Protein AF-Q5ZGK2-F1 (afdb_monomer_lite)

Sequence (71 aa):
VLKNEFKFLISFQNENVFDETGMPKERFSAKCLPNSPCSLEIQATKLEDSAVYFCASSLGQGKTFGSGTRL

Radius of gyration: 12.94 Å; chains: 1; bounding box: 42×23×36 Å

InterPro domains:
  IPR013106 Immunoglobulin V-set domain [PF07686] (9-71)
  IPR013783 Immunoglobulin-like fold [G3DSA:2.60.40.10] (2-71)
  IPR036179 Immunoglobulin-like domain superfamily [SSF48726] (4-71)
  IPR050413 T cell receptor beta variable [PTHR23268] (4-59)

Structure (mmCIF, N/CA/C/O backbone):
data_AF-Q5ZGK2-F1
#
_entry.id   AF-Q5ZGK2-F1
#
loop_
_atom_site.group_PDB
_atom_site.id
_atom_site.type_symbol
_atom_site.label_atom_id
_atom_site.label_alt_id
_atom_site.label_comp_id
_atom_site.label_asym_id
_atom_site.label_entity_id
_atom_site.label_seq_id
_atom_site.pdbx_PDB_ins_code
_atom_site.Cartn_x
_atom_site.Cartn_y
_atom_site.Cartn_z
_atom_site.occupancy
_atom_site.B_iso_or_equiv
_atom_site.auth_seq_id
_atom_site.auth_comp_id
_atom_site.auth_asym_id
_atom_site.auth_atom_id
_atom_site.pdbx_PDB_model_num
ATOM 1 N N . VAL A 1 1 ? -25.626 -1.982 0.353 1.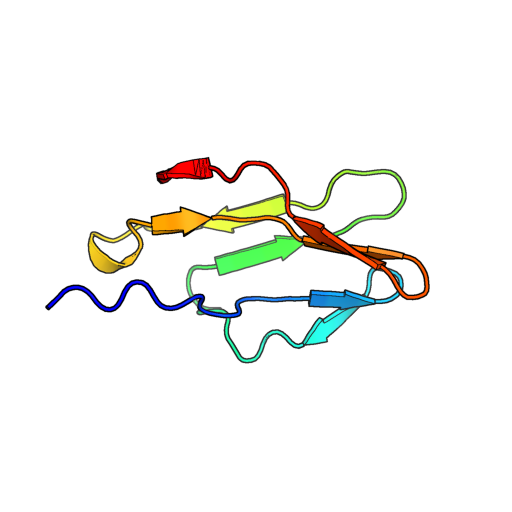00 41.09 1 VAL A N 1
ATOM 2 C CA . VAL A 1 1 ? -24.832 -2.396 -0.827 1.00 41.09 1 VAL A CA 1
ATOM 3 C C . VAL A 1 1 ? -23.377 -2.108 -0.504 1.00 41.09 1 VAL A C 1
ATOM 5 O O . VAL A 1 1 ? -23.046 -0.944 -0.322 1.00 41.09 1 VAL A O 1
ATOM 8 N N . LEU A 1 2 ? -22.548 -3.135 -0.305 1.00 54.12 2 LEU A N 1
ATOM 9 C CA . LEU A 1 2 ? -21.110 -2.957 -0.082 1.00 54.12 2 LEU A CA 1
ATOM 10 C C . LEU A 1 2 ? -20.499 -2.458 -1.397 1.00 54.12 2 LEU A C 1
ATOM 12 O O . LEU A 1 2 ? -20.529 -3.170 -2.400 1.00 54.12 2 LEU A O 1
ATOM 16 N N . LYS A 1 3 ? -20.029 -1.209 -1.421 1.00 57.00 3 LYS A N 1
ATOM 17 C CA . LYS A 1 3 ? -19.243 -0.685 -2.541 1.00 57.00 3 LYS A CA 1
ATOM 18 C C . LYS A 1 3 ? -17.887 -1.384 -2.516 1.00 57.00 3 LYS A C 1
ATOM 20 O O . LYS A 1 3 ? -17.002 -0.986 -1.768 1.00 57.00 3 LYS A O 1
ATOM 25 N N . ASN A 1 4 ? -17.734 -2.423 -3.329 1.00 66.00 4 ASN A N 1
ATOM 26 C CA . ASN A 1 4 ? -16.439 -3.043 -3.605 1.00 66.00 4 ASN A CA 1
ATOM 27 C C . ASN A 1 4 ? -15.685 -2.184 -4.630 1.00 66.00 4 ASN A C 1
ATOM 29 O O . ASN A 1 4 ? -15.474 -2.594 -5.769 1.00 66.00 4 ASN A O 1
ATOM 33 N N . GLU A 1 5 ? -15.353 -0.954 -4.245 1.00 83.31 5 GLU A N 1
ATOM 34 C CA . GLU A 1 5 ? -14.564 -0.034 -5.062 1.00 83.31 5 GLU A CA 1
ATOM 35 C C . GLU A 1 5 ? -13.115 -0.043 -4.570 1.00 83.31 5 GLU A C 1
ATOM 37 O O . GLU A 1 5 ? -12.848 -0.002 -3.368 1.00 83.31 5 GLU A O 1
ATOM 42 N N . PHE A 1 6 ? -12.167 -0.090 -5.506 1.00 86.81 6 PHE A N 1
ATOM 43 C CA . PHE A 1 6 ? -10.763 0.113 -5.177 1.00 86.81 6 PHE A CA 1
ATOM 44 C C . PHE A 1 6 ? -10.567 1.536 -4.667 1.00 86.81 6 PHE A C 1
ATOM 46 O O . PHE A 1 6 ? -10.866 2.504 -5.367 1.00 86.81 6 PHE A O 1
ATOM 53 N N . LYS A 1 7 ? -10.018 1.655 -3.460 1.00 91.19 7 LYS A N 1
ATOM 54 C CA . LYS A 1 7 ? -9.605 2.935 -2.898 1.00 91.19 7 LYS A CA 1
ATOM 55 C C . LYS A 1 7 ? -8.094 3.066 -3.020 1.00 91.19 7 LYS A C 1
ATOM 57 O O . LYS A 1 7 ? -7.349 2.227 -2.520 1.00 91.19 7 LYS A O 1
ATOM 62 N N . PHE A 1 8 ? -7.652 4.120 -3.696 1.00 92.62 8 PHE A N 1
ATOM 63 C CA . PHE A 1 8 ? -6.241 4.479 -3.727 1.00 92.62 8 PHE A CA 1
ATOM 64 C C . PHE A 1 8 ? -5.779 4.920 -2.329 1.00 92.62 8 PHE A C 1
ATOM 66 O O . PHE A 1 8 ? -6.524 5.598 -1.623 1.00 92.62 8 PHE A O 1
ATOM 73 N N . LEU A 1 9 ? -4.564 4.526 -1.938 1.00 94.19 9 LEU A N 1
ATOM 74 C CA . LEU A 1 9 ? -3.946 4.899 -0.662 1.00 94.19 9 LEU A CA 1
ATOM 75 C C . LEU A 1 9 ? -2.715 5.769 -0.911 1.00 94.19 9 LEU A C 1
ATOM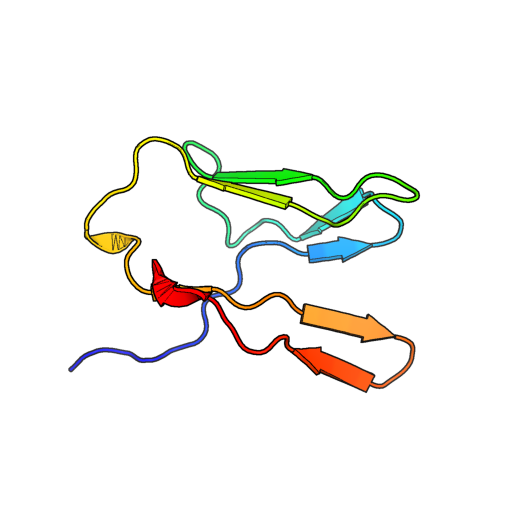 77 O O . LEU A 1 9 ? -2.746 6.971 -0.659 1.00 94.19 9 LEU A O 1
ATOM 81 N N . ILE A 1 10 ? -1.645 5.153 -1.414 1.00 95.69 10 ILE A N 1
ATOM 82 C CA . ILE A 1 10 ? -0.350 5.797 -1.614 1.00 95.69 10 ILE A CA 1
ATOM 83 C C . ILE A 1 10 ? 0.395 5.181 -2.803 1.00 95.69 10 ILE A C 1
ATOM 85 O O . ILE A 1 10 ? 0.215 4.005 -3.126 1.00 95.69 10 ILE A O 1
ATOM 89 N N . SER A 1 11 ? 1.251 5.976 -3.438 1.00 94.38 11 SER A N 1
ATOM 90 C CA . SER A 1 11 ? 2.199 5.560 -4.464 1.00 94.38 11 SER A CA 1
ATOM 91 C C . SER A 1 11 ? 3.564 6.201 -4.244 1.00 94.38 11 SER A C 1
ATOM 93 O O . SER A 1 11 ? 3.677 7.311 -3.715 1.00 94.38 11 SER A O 1
ATOM 95 N N . PHE A 1 12 ? 4.598 5.490 -4.682 1.00 93.44 12 PHE A N 1
ATOM 96 C CA . PHE A 1 12 ? 5.982 5.930 -4.609 1.00 93.44 12 PHE A CA 1
ATOM 97 C C . PHE A 1 12 ? 6.574 5.999 -6.017 1.00 93.44 12 PHE A C 1
ATOM 99 O O . PHE A 1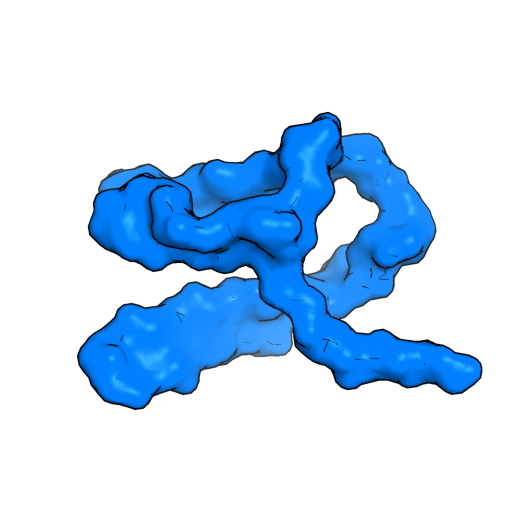 12 ? 6.292 5.137 -6.853 1.00 93.44 12 PHE A O 1
ATOM 106 N N . GLN A 1 13 ? 7.415 6.999 -6.268 1.00 91.12 13 GLN A N 1
ATOM 107 C CA . GLN A 1 13 ? 8.221 7.123 -7.478 1.00 91.12 13 GLN A CA 1
ATOM 108 C C . GLN A 1 13 ? 9.662 7.423 -7.071 1.00 91.12 13 GLN A C 1
ATOM 110 O O . GLN A 1 13 ? 9.906 8.405 -6.373 1.00 91.12 13 GLN A O 1
ATOM 115 N N . ASN A 1 14 ? 10.607 6.581 -7.505 1.00 87.75 14 ASN A N 1
ATOM 116 C CA . ASN A 1 14 ? 12.020 6.668 -7.109 1.00 87.75 14 ASN A CA 1
ATOM 117 C C . ASN A 1 14 ? 12.153 6.840 -5.587 1.00 87.75 14 ASN A C 1
ATOM 119 O O . ASN A 1 14 ? 12.649 7.860 -5.114 1.00 87.75 14 ASN A O 1
ATOM 123 N N . GLU A 1 15 ? 11.570 5.897 -4.834 1.00 88.19 15 GLU A N 1
ATOM 124 C CA . GLU A 1 15 ? 11.590 5.838 -3.361 1.00 88.19 15 GLU A CA 1
ATOM 125 C C . GLU A 1 15 ? 10.925 7.019 -2.623 1.00 88.19 15 GLU A C 1
ATOM 127 O O . GLU A 1 15 ? 10.768 6.984 -1.403 1.00 88.19 15 GLU A O 1
ATOM 132 N N . ASN A 1 16 ? 10.461 8.039 -3.343 1.00 91.00 16 ASN A N 1
ATOM 133 C CA . ASN A 1 16 ? 9.790 9.203 -2.788 1.00 91.00 16 ASN A CA 1
ATOM 134 C C . ASN A 1 16 ? 8.275 9.043 -2.880 1.00 91.00 16 ASN A C 1
ATOM 136 O O . ASN A 1 16 ? 7.758 8.430 -3.815 1.00 91.00 16 ASN A O 1
ATOM 140 N N . VAL A 1 17 ? 7.556 9.621 -1.919 1.00 93.88 17 VAL A N 1
ATOM 141 C CA . VAL A 1 17 ? 6.092 9.684 -1.971 1.00 93.88 17 VAL A CA 1
ATOM 142 C C . VAL A 1 17 ? 5.686 10.518 -3.184 1.00 93.88 17 VAL A C 1
ATOM 144 O O . VAL A 1 17 ? 6.038 11.692 -3.277 1.00 93.88 17 VAL A O 1
ATOM 147 N N . PHE A 1 18 ? 4.965 9.899 -4.116 1.00 94.06 18 PHE A N 1
ATOM 148 C CA . PHE A 1 18 ? 4.472 10.561 -5.324 1.00 94.06 18 PHE A CA 1
ATOM 149 C C . PHE A 1 18 ? 3.055 11.098 -5.118 1.00 94.06 18 PHE A C 1
ATOM 151 O O . PHE A 1 18 ? 2.767 12.252 -5.418 1.00 94.06 18 PHE A O 1
ATOM 158 N N . ASP A 1 19 ? 2.181 10.261 -4.561 1.00 94.50 19 ASP A N 1
ATOM 159 C CA . ASP A 1 19 ? 0.811 10.623 -4.209 1.00 94.50 19 ASP A CA 1
ATOM 160 C C . ASP A 1 19 ? 0.389 9.816 -2.986 1.00 94.50 19 ASP A C 1
ATOM 162 O O . ASP A 1 19 ? 0.492 8.593 -2.987 1.00 94.50 19 ASP A O 1
ATOM 166 N N . GLU A 1 20 ? -0.083 10.505 -1.955 1.00 94.88 20 GLU A N 1
ATOM 167 C CA . GLU A 1 20 ? -0.602 9.939 -0.707 1.00 94.88 20 GLU A CA 1
ATOM 168 C C . GLU A 1 20 ? -1.956 10.554 -0.315 1.00 94.88 20 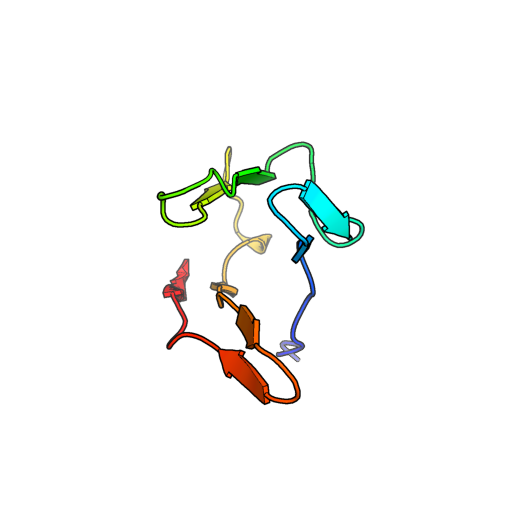GLU A C 1
ATOM 170 O O . GLU A 1 20 ? -2.382 10.472 0.838 1.00 94.88 20 GLU A O 1
ATOM 175 N N . THR A 1 21 ? -2.639 11.206 -1.261 1.00 93.38 21 THR A N 1
ATOM 176 C CA . THR A 1 21 ? -3.907 11.921 -1.025 1.00 93.38 21 THR A CA 1
ATOM 177 C C . THR A 1 21 ? -5.034 11.003 -0.551 1.00 93.38 21 THR A C 1
ATOM 179 O O . THR A 1 21 ? -5.956 11.455 0.127 1.00 93.38 21 THR A O 1
ATOM 182 N N . GLY A 1 22 ? -4.954 9.708 -0.867 1.00 90.75 22 GLY A N 1
ATOM 183 C CA . GLY A 1 22 ? -5.925 8.699 -0.449 1.00 90.75 22 GLY A CA 1
ATOM 184 C C . GLY A 1 22 ? -5.667 8.082 0.932 1.00 90.75 22 GLY A C 1
ATOM 185 O O . GLY A 1 22 ? -6.541 7.377 1.449 1.00 90.75 22 GLY A O 1
ATOM 186 N N . MET A 1 23 ? -4.498 8.324 1.538 1.00 93.62 23 MET A N 1
ATOM 187 C CA . MET A 1 23 ? -4.056 7.649 2.761 1.00 93.62 23 MET A CA 1
ATOM 188 C C . MET A 1 23 ? -4.486 8.397 4.042 1.00 93.62 23 MET A C 1
ATOM 190 O O . MET A 1 23 ? -4.168 9.577 4.198 1.00 93.62 23 MET A O 1
ATOM 194 N N . PRO A 1 24 ? -5.135 7.730 5.020 1.00 92.00 24 PRO A N 1
ATOM 195 C CA . PRO A 1 24 ? -5.443 8.317 6.330 1.00 92.00 24 PRO A CA 1
ATOM 196 C C . PRO A 1 24 ? -4.186 8.451 7.215 1.00 92.00 24 PRO A C 1
ATOM 198 O O . PRO A 1 24 ? -3.864 7.570 8.012 1.00 92.00 24 PRO A O 1
ATOM 201 N N . LYS A 1 25 ? -3.471 9.573 7.088 1.00 90.81 25 LYS A N 1
ATOM 202 C CA . LYS A 1 25 ? -2.126 9.787 7.666 1.00 90.81 25 LYS A CA 1
ATOM 203 C C . LYS A 1 25 ? -2.024 9.721 9.195 1.00 90.81 25 LYS A C 1
ATOM 205 O O . LYS A 1 25 ? -0.933 9.549 9.718 1.00 90.81 25 LYS A O 1
ATOM 210 N N . GLU A 1 26 ? -3.133 9.854 9.921 1.00 92.88 26 GLU A N 1
ATOM 211 C CA . GLU A 1 26 ? -3.134 9.751 11.391 1.00 92.88 26 GLU A CA 1
ATOM 212 C C . GLU A 1 26 ? -2.815 8.336 11.889 1.00 92.88 26 GLU A C 1
ATOM 214 O O . GLU A 1 26 ? -2.335 8.164 13.005 1.00 92.88 26 GLU A O 1
ATOM 219 N N . ARG A 1 27 ? -3.126 7.319 11.078 1.00 95.12 27 ARG A N 1
ATOM 220 C CA . ARG A 1 27 ? -3.042 5.901 11.460 1.00 95.12 27 ARG A CA 1
ATOM 221 C C . ARG A 1 27 ? -2.267 5.055 10.462 1.00 95.12 27 ARG A C 1
ATOM 223 O O . ARG A 1 27 ? -1.814 3.972 10.810 1.00 95.12 27 ARG A O 1
ATOM 230 N N . PHE A 1 28 ? -2.136 5.522 9.225 1.00 95.69 28 PHE A N 1
ATOM 231 C CA . PHE A 1 28 ? -1.465 4.806 8.152 1.00 95.69 28 PHE A CA 1
ATOM 232 C C . PHE A 1 28 ? -0.144 5.496 7.845 1.00 95.69 28 PHE A C 1
ATOM 234 O O . PHE A 1 28 ? -0.095 6.713 7.665 1.00 95.69 28 PHE A O 1
ATOM 241 N N . SER A 1 29 ? 0.917 4.708 7.732 1.00 95.25 29 SER A N 1
ATOM 242 C CA . SER A 1 29 ? 2.198 5.169 7.206 1.00 95.25 29 SER A CA 1
ATOM 243 C C . SER A 1 29 ? 2.773 4.122 6.265 1.00 95.25 29 SER A C 1
ATOM 245 O O . SER A 1 29 ? 2.498 2.934 6.411 1.00 95.25 29 SER A O 1
ATOM 247 N N . ALA A 1 30 ? 3.556 4.541 5.278 1.00 95.12 30 ALA A N 1
ATOM 248 C CA . ALA A 1 30 ? 4.204 3.613 4.365 1.00 95.12 30 ALA A CA 1
ATOM 249 C C . ALA A 1 30 ? 5.642 4.036 4.089 1.00 95.12 30 ALA A C 1
ATOM 251 O O . ALA A 1 30 ? 5.973 5.223 4.113 1.00 95.12 30 ALA A O 1
ATOM 252 N N . LYS A 1 31 ? 6.500 3.048 3.840 1.00 93.31 31 LYS A N 1
ATOM 253 C CA . LYS A 1 31 ? 7.925 3.245 3.567 1.00 93.31 31 LYS A CA 1
ATOM 254 C C . LYS A 1 31 ? 8.338 2.359 2.400 1.00 93.31 31 LYS A C 1
ATOM 256 O O . LYS A 1 31 ? 8.061 1.165 2.412 1.00 93.31 31 LYS A O 1
ATOM 261 N N . CYS A 1 32 ? 9.042 2.932 1.432 1.00 92.00 32 CYS A N 1
ATOM 262 C CA . CYS A 1 32 ? 9.716 2.209 0.356 1.00 92.00 32 CYS A CA 1
ATOM 263 C C . CYS A 1 32 ? 11.190 2.606 0.382 1.00 92.00 32 CYS A C 1
ATOM 265 O O . CYS A 1 32 ? 11.551 3.652 -0.151 1.00 92.00 32 CYS A O 1
ATOM 267 N N . LEU A 1 33 ? 12.027 1.819 1.061 1.00 88.31 33 LEU A N 1
ATOM 268 C CA . LEU A 1 33 ? 13.459 2.106 1.140 1.00 88.31 33 LEU A CA 1
ATOM 269 C C . LEU A 1 33 ? 14.202 1.431 -0.023 1.00 88.31 33 LEU A C 1
ATOM 271 O O . LEU A 1 33 ? 13.777 0.370 -0.492 1.00 88.31 33 LEU A O 1
ATOM 275 N N . PRO A 1 34 ? 15.341 1.996 -0.461 1.00 85.31 34 PRO A N 1
ATOM 276 C CA . PRO A 1 34 ? 16.210 1.338 -1.425 1.00 85.31 34 PRO A CA 1
ATOM 277 C C . PRO A 1 34 ? 16.585 -0.069 -0.952 1.00 85.31 34 PRO A C 1
ATOM 279 O O . PRO A 1 34 ? 16.970 -0.263 0.202 1.00 85.31 34 PRO A O 1
ATOM 282 N N . ASN A 1 35 ? 16.514 -1.046 -1.855 1.00 85.19 35 ASN A N 1
ATOM 283 C CA . ASN A 1 35 ? 16.863 -2.447 -1.595 1.00 85.19 35 ASN A CA 1
ATOM 284 C C . ASN A 1 35 ? 16.031 -3.148 -0.502 1.00 85.19 35 ASN A C 1
ATOM 286 O O . ASN A 1 35 ? 16.427 -4.218 -0.039 1.00 85.19 35 ASN A O 1
ATOM 290 N N . SER A 1 36 ? 14.880 -2.599 -0.100 1.00 87.44 36 SER A N 1
ATOM 291 C CA . SER A 1 36 ? 13.936 -3.287 0.781 1.00 87.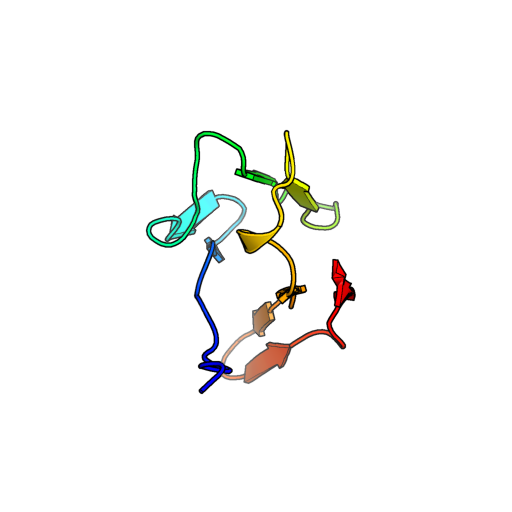44 36 SER A CA 1
ATOM 292 C C . SER A 1 36 ? 12.545 -3.370 0.152 1.00 87.44 36 SER A C 1
ATOM 294 O O . SER A 1 36 ? 12.177 -2.526 -0.666 1.00 87.44 36 SER A O 1
ATOM 296 N N . PRO A 1 37 ? 11.718 -4.347 0.557 1.00 88.69 37 PRO A N 1
ATOM 297 C CA . PRO A 1 37 ? 10.299 -4.306 0.248 1.00 88.69 37 PRO A CA 1
ATOM 298 C C . PRO A 1 37 ? 9.664 -3.024 0.790 1.00 88.69 37 PRO A C 1
ATOM 300 O O . PRO A 1 37 ? 10.036 -2.536 1.861 1.00 88.69 37 PRO A O 1
ATOM 303 N N . CYS A 1 38 ? 8.678 -2.513 0.060 1.00 91.88 38 CYS A N 1
ATOM 304 C C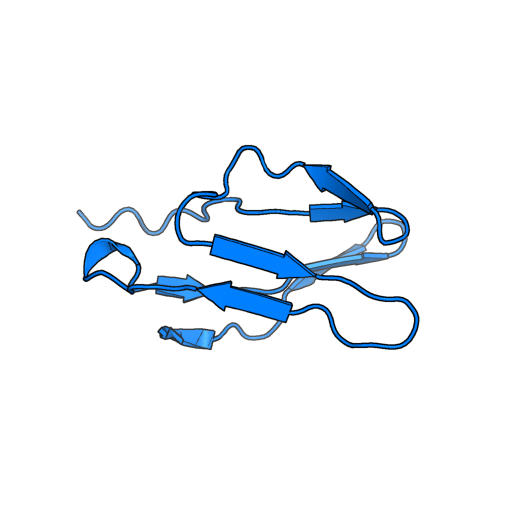A . CYS A 1 38 ? 7.786 -1.489 0.576 1.00 91.88 38 CYS A CA 1
ATOM 305 C C . CYS A 1 38 ? 6.896 -2.067 1.681 1.00 91.88 38 CYS A C 1
ATOM 307 O O . CYS A 1 38 ? 6.400 -3.188 1.556 1.00 91.88 38 CYS A O 1
ATOM 309 N N . SER A 1 39 ? 6.648 -1.289 2.729 1.00 93.62 39 SER A N 1
ATOM 310 C CA . SER A 1 39 ? 5.752 -1.652 3.824 1.00 93.62 39 SER A CA 1
ATOM 311 C C . SER A 1 39 ? 4.654 -0.610 4.018 1.00 93.62 39 SER A C 1
ATOM 313 O O . SER A 1 39 ? 4.869 0.585 3.814 1.00 93.62 39 SER A O 1
ATOM 315 N N . LEU A 1 40 ? 3.472 -1.086 4.415 1.00 95.00 40 LEU A N 1
ATOM 316 C CA . LEU A 1 40 ? 2.347 -0.284 4.890 1.00 95.00 40 LEU A CA 1
ATOM 317 C C . LEU A 1 40 ? 2.107 -0.659 6.353 1.00 95.00 40 LEU A C 1
ATOM 319 O O . LEU A 1 40 ? 1.836 -1.818 6.662 1.00 95.00 40 LEU A O 1
ATOM 323 N N . GLU A 1 41 ? 2.222 0.315 7.241 1.00 95.62 41 GLU A N 1
ATOM 324 C CA . GLU A 1 41 ? 1.937 0.185 8.662 1.00 95.62 41 GLU A CA 1
ATOM 325 C C . GLU A 1 41 ? 0.578 0.821 8.961 1.00 95.62 41 GLU A C 1
ATOM 327 O O . GLU A 1 41 ? 0.308 1.954 8.558 1.00 95.62 41 GLU A O 1
ATOM 332 N N . ILE A 1 42 ? -0.271 0.078 9.671 1.00 95.56 42 ILE A N 1
ATOM 333 C CA . ILE A 1 42 ? -1.610 0.507 10.072 1.00 95.56 42 ILE A CA 1
ATOM 334 C C . ILE A 1 42 ? -1.683 0.431 11.594 1.00 95.56 42 ILE A C 1
ATOM 336 O O . ILE A 1 42 ? -1.659 -0.651 12.179 1.00 95.56 42 ILE A O 1
ATOM 340 N N . GLN A 1 43 ? -1.767 1.586 12.239 1.00 95.19 43 GLN A N 1
ATOM 341 C CA . GLN A 1 43 ? -1.876 1.721 13.685 1.00 95.19 43 GLN A CA 1
ATOM 342 C C . GLN A 1 43 ? -3.340 1.901 14.097 1.00 95.19 43 GLN A C 1
ATOM 344 O O . GLN A 1 43 ? -4.134 2.507 13.378 1.00 95.19 43 GLN A O 1
ATOM 349 N N . ALA A 1 44 ? -3.706 1.382 15.273 1.00 93.75 44 ALA A N 1
ATOM 350 C CA . ALA A 1 44 ? -5.061 1.489 15.825 1.00 93.75 44 ALA A CA 1
ATOM 351 C C . ALA A 1 44 ? -6.157 1.134 14.794 1.00 93.75 44 ALA A C 1
ATOM 353 O O . ALA A 1 44 ? -6.991 1.972 14.439 1.00 93.75 44 ALA A O 1
ATOM 354 N N . THR A 1 45 ? -6.114 -0.096 14.267 1.00 93.62 45 THR A N 1
ATOM 355 C CA . THR A 1 45 ? -7.080 -0.612 13.284 1.00 93.62 45 THR A CA 1
ATOM 356 C C . THR A 1 45 ? -8.514 -0.511 13.798 1.00 93.62 45 THR A C 1
ATOM 358 O O . THR A 1 45 ? -8.797 -0.833 14.953 1.00 93.62 45 THR A O 1
ATOM 361 N N . LYS A 1 46 ? -9.427 -0.113 12.919 1.00 93.50 46 LYS A N 1
ATOM 362 C CA . LYS A 1 46 ? -10.863 0.006 13.172 1.00 93.50 46 LYS A CA 1
ATOM 363 C C . LYS A 1 46 ? -11.629 -0.951 12.263 1.00 93.50 46 LYS A C 1
ATOM 365 O O . LYS A 1 46 ? -11.114 -1.399 11.245 1.00 93.50 46 LYS A O 1
ATOM 370 N N . LEU A 1 47 ? -12.894 -1.217 12.592 1.00 92.12 47 LEU A N 1
ATOM 371 C CA . LEU A 1 47 ? -13.753 -2.092 11.783 1.00 92.12 47 LEU A CA 1
ATOM 372 C C . LEU A 1 47 ? -13.893 -1.605 10.325 1.00 92.12 47 LEU A C 1
ATOM 374 O O . LEU A 1 47 ? -13.997 -2.414 9.410 1.00 92.12 47 LEU A O 1
ATOM 378 N N . GLU A 1 48 ? -13.846 -0.287 10.116 1.00 90.31 48 GLU A N 1
ATOM 379 C CA . GLU A 1 48 ? -13.885 0.368 8.799 1.00 90.31 48 GLU A CA 1
ATOM 380 C C . GLU A 1 48 ? -12.650 0.107 7.921 1.00 90.31 48 GLU A C 1
ATOM 382 O O . GLU A 1 48 ? -12.716 0.330 6.714 1.00 90.31 48 GLU A O 1
ATOM 387 N N . ASP A 1 49 ? -11.547 -0.381 8.498 1.00 91.50 49 ASP A N 1
ATOM 388 C CA . ASP A 1 49 ? -10.331 -0.726 7.756 1.00 91.50 49 ASP A CA 1
ATOM 389 C C . ASP A 1 49 ? -10.379 -2.155 7.182 1.00 91.50 49 ASP A C 1
ATOM 391 O O . ASP A 1 49 ? -9.478 -2.547 6.444 1.00 91.50 49 ASP A O 1
ATOM 395 N N . SER A 1 50 ? -11.402 -2.962 7.503 1.00 93.00 50 SER A N 1
ATOM 396 C CA . SER A 1 50 ? -11.476 -4.335 6.989 1.00 93.00 50 SER A CA 1
ATOM 397 C C . SER A 1 50 ? -11.697 -4.333 5.478 1.00 93.00 50 SER A C 1
ATOM 399 O O . SER A 1 50 ? -12.731 -3.899 4.964 1.00 93.00 50 SER A O 1
ATOM 401 N N . ALA A 1 51 ? -10.685 -4.815 4.763 1.00 93.00 51 ALA A N 1
ATOM 402 C CA . ALA A 1 51 ? -10.627 -4.832 3.313 1.00 93.00 51 ALA A CA 1
ATOM 403 C C . ALA A 1 51 ? -9.567 -5.833 2.833 1.00 93.00 51 ALA A C 1
ATOM 405 O O . ALA A 1 51 ? -8.810 -6.414 3.615 1.00 93.00 51 ALA A O 1
ATOM 406 N N . VAL A 1 52 ? -9.493 -6.015 1.514 1.00 94.50 52 VAL A N 1
ATOM 407 C CA . VAL A 1 52 ? -8.334 -6.641 0.875 1.00 94.50 52 VAL A CA 1
ATOM 408 C C . VAL A 1 52 ? -7.396 -5.535 0.405 1.00 94.50 52 VAL A C 1
ATOM 410 O O . VAL A 1 52 ? -7.768 -4.694 -0.411 1.00 94.50 52 VAL A O 1
ATOM 413 N N . TYR A 1 53 ? -6.179 -5.546 0.930 1.00 95.12 53 TYR A N 1
ATOM 414 C CA . TYR A 1 53 ? -5.116 -4.613 0.599 1.00 95.12 53 TYR A CA 1
ATOM 415 C C . TYR A 1 53 ? -4.263 -5.183 -0.525 1.00 95.12 53 TYR A C 1
ATOM 417 O O . TYR A 1 53 ? -3.776 -6.309 -0.431 1.00 95.12 53 TYR A O 1
ATOM 425 N N . PHE A 1 54 ? -4.053 -4.398 -1.577 1.00 94.88 54 PHE A N 1
ATOM 426 C CA . PHE A 1 54 ? -3.253 -4.795 -2.731 1.00 94.88 54 PHE A CA 1
ATOM 427 C C . PHE A 1 54 ? -2.012 -3.915 -2.831 1.00 94.88 54 PHE A C 1
ATOM 429 O O . PHE A 1 54 ? -2.110 -2.690 -2.780 1.00 94.88 54 PHE A O 1
ATOM 436 N N . CYS A 1 55 ? -0.850 -4.534 -3.028 1.00 93.88 55 CYS A N 1
ATOM 437 C CA . CYS A 1 55 ? 0.311 -3.827 -3.550 1.00 93.88 55 CYS A CA 1
ATOM 438 C C . CYS A 1 55 ? 0.211 -3.750 -5.078 1.00 93.88 55 CYS A C 1
ATOM 440 O O . CYS A 1 55 ? -0.298 -4.671 -5.725 1.00 93.88 55 CYS A O 1
ATOM 442 N N . ALA A 1 56 ? 0.698 -2.654 -5.651 1.00 92.69 56 ALA A N 1
ATOM 443 C CA . ALA A 1 56 ? 0.753 -2.463 -7.091 1.00 92.69 56 ALA A CA 1
ATOM 444 C C . ALA A 1 56 ? 2.103 -1.875 -7.496 1.00 92.69 56 ALA A C 1
ATOM 446 O O . ALA A 1 56 ? 2.703 -1.105 -6.747 1.00 92.69 56 ALA A O 1
ATOM 447 N N . SER A 1 57 ? 2.570 -2.236 -8.687 1.00 90.81 57 SER A N 1
ATOM 448 C CA . SER A 1 57 ? 3.791 -1.694 -9.278 1.00 90.81 57 SER A CA 1
ATOM 449 C C . SER A 1 57 ? 3.570 -1.379 -10.750 1.00 90.81 57 SER A C 1
ATOM 451 O O . SER A 1 57 ? 2.860 -2.102 -11.458 1.00 90.81 57 SER A O 1
ATOM 453 N N . SER A 1 58 ? 4.184 -0.288 -11.201 1.00 88.62 58 SER A N 1
ATOM 454 C CA . SER A 1 58 ? 4.195 0.133 -12.597 1.00 88.62 58 SER A CA 1
ATOM 455 C C . SER A 1 58 ? 5.631 0.106 -13.105 1.00 88.62 58 SER A C 1
ATOM 457 O O . SER A 1 58 ? 6.444 0.937 -12.710 1.00 88.62 58 SER A O 1
ATOM 459 N N . LEU A 1 59 ? 5.940 -0.844 -13.986 1.00 82.25 59 LEU A N 1
ATOM 460 C CA . LEU A 1 59 ? 7.233 -0.959 -14.665 1.00 82.25 59 LEU A CA 1
ATOM 461 C C . LEU A 1 59 ? 7.000 -0.748 -16.164 1.00 82.25 59 LEU A C 1
ATOM 463 O O . LEU A 1 59 ? 6.337 -1.547 -16.828 1.00 82.25 59 LEU A O 1
ATOM 467 N N . GLY A 1 60 ? 7.511 0.363 -16.699 1.00 80.19 60 GLY A N 1
ATOM 468 C CA . GLY A 1 60 ? 7.256 0.761 -18.085 1.00 80.19 60 GLY A CA 1
ATOM 469 C C . GLY A 1 60 ? 5.768 1.037 -18.336 1.00 80.19 60 GLY A C 1
ATOM 470 O O . GLY A 1 60 ? 5.182 1.898 -17.686 1.00 80.19 60 GLY A O 1
ATOM 471 N N . GLN A 1 61 ? 5.158 0.311 -19.279 1.00 74.50 61 GLN A N 1
ATOM 472 C CA . GLN A 1 61 ? 3.735 0.456 -19.636 1.00 74.50 61 GLN A CA 1
ATOM 473 C C . GLN A 1 61 ? 2.805 -0.508 -18.873 1.00 74.50 61 GLN A C 1
ATOM 475 O O . GLN A 1 61 ? 1.584 -0.395 -18.975 1.00 74.50 61 GLN A O 1
ATOM 480 N N . GLY A 1 62 ? 3.358 -1.464 -18.119 1.00 82.75 62 GLY A N 1
ATOM 481 C CA . GLY A 1 62 ? 2.582 -2.485 -17.419 1.00 82.75 62 GLY A CA 1
ATOM 482 C C . GLY A 1 62 ? 2.251 -2.083 -15.986 1.00 82.75 62 GLY A C 1
ATOM 483 O O . GLY A 1 62 ? 3.145 -1.717 -15.224 1.00 82.75 62 GLY A O 1
ATOM 484 N N . LYS A 1 63 ? 0.977 -2.214 -15.600 1.00 87.88 63 LYS A N 1
ATOM 485 C CA . LYS A 1 63 ? 0.532 -2.154 -14.200 1.00 87.88 63 LYS A CA 1
ATOM 486 C C . LYS A 1 63 ? 0.304 -3.573 -13.699 1.00 87.88 63 LYS A C 1
ATOM 488 O O . LYS A 1 63 ? -0.422 -4.339 -14.327 1.00 87.88 63 LYS A O 1
ATOM 493 N N . THR A 1 64 ? 0.916 -3.913 -12.574 1.00 91.94 64 THR A N 1
ATOM 494 C CA . THR A 1 64 ? 0.792 -5.230 -11.941 1.00 91.94 64 THR A CA 1
ATOM 495 C C . THR A 1 64 ? 0.268 -5.078 -10.524 1.00 91.94 64 THR A C 1
ATOM 497 O O . THR A 1 64 ? 0.563 -4.087 -9.856 1.00 91.94 64 THR A O 1
ATOM 500 N N . PHE A 1 65 ? -0.514 -6.058 -10.082 1.00 93.25 65 PHE A N 1
ATOM 501 C CA . PHE A 1 65 ? -1.062 -6.133 -8.732 1.00 93.25 65 PHE A CA 1
ATOM 502 C C . PHE A 1 65 ? -0.600 -7.430 -8.077 1.00 93.25 65 PHE A C 1
ATOM 504 O O . PHE A 1 65 ? -0.532 -8.470 -8.733 1.00 93.25 65 PHE A O 1
ATOM 511 N N . GLY A 1 66 ? -0.291 -7.365 -6.784 1.00 93.44 66 GLY A N 1
ATOM 512 C CA . GLY A 1 66 ? -0.103 -8.562 -5.971 1.00 93.44 66 GLY A CA 1
ATOM 513 C C . GLY A 1 66 ? -1.424 -9.295 -5.732 1.00 93.44 66 GLY A C 1
ATOM 514 O O . GLY A 1 66 ? -2.503 -8.772 -6.005 1.00 93.44 66 GLY A O 1
ATOM 515 N N . SER A 1 67 ? -1.346 -10.496 -5.159 1.00 95.75 67 SER A N 1
ATOM 516 C CA . SER A 1 67 ? -2.519 -11.346 -4.895 1.00 95.75 67 SER A CA 1
ATOM 517 C C . SER A 1 67 ? -3.530 -10.749 -3.904 1.00 95.75 67 SER A C 1
ATOM 519 O O . SER A 1 67 ? -4.675 -11.190 -3.861 1.00 95.75 67 SER A O 1
ATOM 521 N N . GLY A 1 68 ? -3.114 -9.747 -3.128 1.00 95.00 68 GLY A N 1
ATOM 522 C CA . GLY A 1 68 ? -3.920 -9.108 -2.095 1.00 95.00 68 GLY A CA 1
ATOM 523 C C . GLY A 1 68 ? -3.846 -9.819 -0.741 1.00 95.00 68 GLY A C 1
ATOM 524 O O . GLY A 1 68 ? -3.694 -11.038 -0.666 1.00 95.00 68 GLY A O 1
ATOM 525 N N . THR A 1 69 ? -3.972 -9.042 0.332 1.00 95.75 69 THR A N 1
ATOM 526 C CA . THR A 1 69 ? -3.965 -9.513 1.724 1.00 95.75 69 THR A CA 1
ATOM 527 C C . THR A 1 69 ? -5.203 -8.987 2.433 1.00 95.75 69 THR A C 1
ATOM 529 O O . THR A 1 69 ? -5.457 -7.785 2.423 1.00 95.75 69 THR A O 1
ATOM 532 N N . ARG A 1 70 ? -5.987 -9.874 3.051 1.00 94.62 70 ARG A N 1
ATOM 533 C CA . ARG A 1 70 ? -7.170 -9.489 3.830 1.00 94.62 70 ARG A CA 1
ATOM 534 C C . ARG A 1 70 ? -6.771 -9.093 5.252 1.00 94.62 70 ARG A C 1
ATOM 536 O O . ARG A 1 70 ? -6.038 -9.845 5.891 1.00 94.62 70 ARG A O 1
ATOM 543 N N . LEU A 1 71 ? -7.294 -7.956 5.711 1.00 91.69 71 LEU A N 1
ATOM 544 C CA . LEU A 1 71 ? -7.222 -7.487 7.096 1.00 91.69 71 LEU A CA 1
ATOM 545 C C . LEU A 1 71 ? -8.546 -7.748 7.829 1.00 91.69 71 LEU A C 1
ATOM 547 O O . LEU A 1 71 ? -9.622 -7.387 7.285 1.00 91.69 71 LEU A O 1
#

pLDDT: mean 89.54, std 9.69, range [41.09, 95.75]

Organism: Homo sapiens (NCBI:txid9606)

Secondary structure (DSSP, 8-state):
----PPPP--EEETTEEEE-TTS-TTTEEEE--TTS--EEEE-S--GGG-SEE--EEEETTEEEE---EE-

Foldseek 3Di:
DPPPDDFDAWDDDPQHTPDGPRHPVVFWDWGDDPPDDIDIGGHPDDPVPFDWDWDWDDDPPDIDIDPTDTD